Protein AF-A0A200PYL3-F1 (afdb_monomer)

Foldseek 3Di:
DVVLVVVLVQVVLVLQLPQFDADPVPGPDSVRRDDDRVDGVDDAPQPAWAWAQEPPRDIDGSGGPPDHHDDDDDDPPDDDPDDPVCVVVVVPPDPPDPPPPPPDD

Nearest PDB structures (foldseek):
  6ztj-assembly1_B7  TM=3.175E-01  e=3.198E+00  Escherichia coli
  7d6z-assembly1_6  TM=3.109E-01  e=4.869E+00  Escherichia coli

Solvent-accessible surface area (backbone atoms only — not comparable to full-atom values): 7045 Å² total; per-residue (Å²): 119,66,67,61,52,57,50,50,50,51,51,52,51,49,63,72,37,58,38,35,43,70,47,83,89,81,32,91,51,73,92,50,47,40,66,58,92,95,51,53,83,43,91,72,60,76,85,55,52,36,74,42,72,40,84,94,79,44,73,44,68,78,34,32,62,86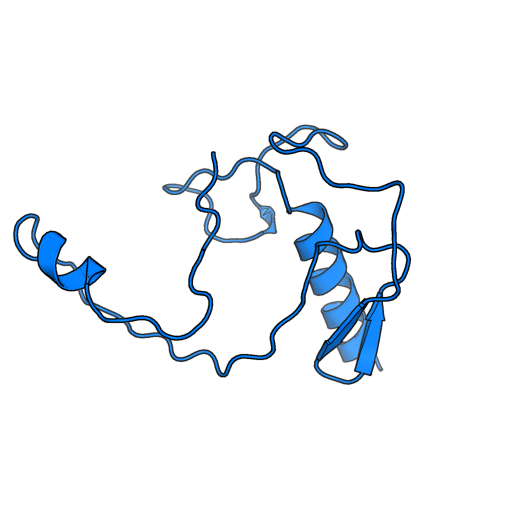,67,80,77,80,93,71,83,86,72,84,80,78,76,73,93,65,52,86,80,46,47,68,59,68,73,62,67,83,72,88,64,87,80,66,72,82,80,84,128

Radius of gyration: 16.34 Å; Cα contacts (8 Å, |Δi|>4): 84; chains: 1; bounding box: 38×36×46 Å

Organism: Macleaya cordata (NCBI:txid56857)

Structure (mmCIF, N/CA/C/O backbone):
data_AF-A0A200PYL3-F1
#
_entry.id   AF-A0A200PYL3-F1
#
loop_
_atom_site.group_PDB
_atom_site.id
_atom_site.type_symbol
_atom_site.label_atom_id
_atom_site.label_alt_id
_atom_site.label_comp_id
_atom_site.label_asym_id
_atom_site.label_entity_id
_atom_site.label_seq_id
_atom_site.pdbx_PDB_ins_code
_atom_site.Cartn_x
_atom_site.Cartn_y
_atom_site.Cartn_z
_atom_site.occupancy
_atom_site.B_iso_or_equiv
_atom_site.auth_seq_id
_atom_site.auth_comp_id
_atom_site.auth_asym_id
_atom_site.auth_atom_id
_atom_site.pdbx_PDB_model_num
ATOM 1 N N . MET A 1 1 ? 4.833 -3.176 22.775 1.00 53.41 1 MET A N 1
ATOM 2 C CA . MET A 1 1 ? 3.801 -2.153 22.469 1.00 53.41 1 MET A CA 1
ATOM 3 C C . MET A 1 1 ? 4.268 -1.236 21.338 1.00 53.41 1 MET A C 1
ATOM 5 O O . MET A 1 1 ? 3.451 -0.880 20.505 1.00 53.41 1 MET A O 1
ATOM 9 N N . GLU A 1 2 ? 5.567 -0.930 21.258 1.00 59.66 2 GLU A N 1
ATOM 10 C CA . GLU A 1 2 ? 6.189 -0.138 20.183 1.00 59.66 2 GLU A CA 1
ATOM 11 C C . GLU A 1 2 ? 6.209 -0.844 18.810 1.00 59.66 2 GLU A C 1
ATOM 13 O O . GLU A 1 2 ? 5.956 -0.206 17.790 1.00 59.66 2 GLU A O 1
ATOM 18 N N . ASP A 1 3 ? 6.366 -2.172 18.778 1.00 64.69 3 ASP A N 1
ATOM 19 C CA . ASP A 1 3 ? 6.383 -2.953 17.526 1.00 64.69 3 ASP A CA 1
ATOM 20 C C . ASP A 1 3 ? 5.064 -2.859 16.736 1.00 64.69 3 ASP A C 1
ATOM 22 O O . ASP A 1 3 ? 5.068 -2.725 15.512 1.00 64.69 3 ASP A O 1
ATOM 26 N N . ASN A 1 4 ? 3.924 -2.819 17.439 1.00 74.25 4 ASN A N 1
ATOM 27 C CA . ASN A 1 4 ? 2.608 -2.649 16.814 1.00 74.25 4 ASN A CA 1
ATOM 28 C C . ASN A 1 4 ? 2.444 -1.267 16.167 1.00 74.25 4 ASN A C 1
ATOM 30 O O . ASN A 1 4 ? 1.733 -1.147 15.172 1.00 74.25 4 ASN A O 1
ATOM 34 N N . ALA A 1 5 ? 3.105 -0.229 16.691 1.00 83.19 5 ALA A N 1
ATOM 35 C CA . ALA A 1 5 ? 3.039 1.113 16.115 1.00 83.19 5 ALA A CA 1
ATOM 36 C C . ALA A 1 5 ? 3.825 1.194 14.797 1.00 83.19 5 ALA A C 1
ATOM 38 O O . ALA A 1 5 ? 3.337 1.750 13.811 1.00 83.19 5 ALA A O 1
ATOM 39 N N . ALA A 1 6 ? 5.017 0.591 14.752 1.00 84.19 6 ALA A N 1
ATOM 40 C CA . ALA A 1 6 ? 5.818 0.513 13.532 1.00 84.19 6 ALA A CA 1
ATOM 41 C C . ALA A 1 6 ? 5.124 -0.326 12.443 1.00 84.19 6 ALA A C 1
ATOM 43 O O . ALA A 1 6 ? 5.083 0.079 11.274 1.00 84.19 6 ALA A O 1
ATOM 44 N N . ALA A 1 7 ? 4.528 -1.459 12.827 1.00 82.50 7 ALA A N 1
ATOM 45 C CA . ALA A 1 7 ? 3.734 -2.293 11.928 1.00 82.50 7 ALA A CA 1
ATOM 46 C C . ALA A 1 7 ? 2.528 -1.522 11.372 1.00 82.50 7 ALA A C 1
ATOM 48 O O . ALA A 1 7 ? 2.352 -1.447 10.157 1.00 82.50 7 ALA A O 1
ATOM 49 N N . PHE A 1 8 ? 1.758 -0.861 12.240 1.00 85.50 8 PHE A N 1
ATOM 50 C CA . PHE A 1 8 ? 0.611 -0.045 11.844 1.00 85.50 8 PHE A CA 1
ATOM 51 C C . PHE A 1 8 ? 0.990 1.055 10.843 1.00 85.50 8 PHE A C 1
ATOM 53 O O . PHE A 1 8 ? 0.361 1.181 9.792 1.00 85.50 8 PHE A O 1
ATOM 60 N N . HIS A 1 9 ? 2.070 1.801 11.098 1.00 86.31 9 HIS A N 1
ATOM 61 C CA . HIS A 1 9 ? 2.559 2.812 10.156 1.00 86.31 9 HIS A CA 1
ATOM 62 C C . HIS A 1 9 ? 2.993 2.218 8.816 1.00 86.31 9 HIS A C 1
ATOM 64 O O . HIS A 1 9 ? 2.729 2.802 7.765 1.00 86.31 9 HIS A O 1
ATOM 70 N N . THR A 1 10 ? 3.636 1.052 8.830 1.00 85.44 10 THR A N 1
ATOM 71 C CA . THR A 1 10 ? 4.040 0.362 7.598 1.00 85.44 10 THR A CA 1
ATOM 72 C C . THR A 1 10 ? 2.821 -0.051 6.773 1.00 85.44 10 THR A C 1
ATOM 74 O O . THR A 1 10 ? 2.806 0.135 5.554 1.00 85.44 10 THR A O 1
ATOM 77 N N . ILE A 1 11 ? 1.770 -0.546 7.427 1.00 86.06 11 ILE A N 1
ATOM 78 C CA . ILE A 1 11 ? 0.506 -0.914 6.781 1.00 86.06 11 ILE A CA 1
ATOM 79 C C . ILE A 1 11 ? -0.169 0.322 6.176 1.00 86.06 11 ILE A C 1
ATOM 81 O O . ILE A 1 11 ? -0.533 0.303 5.000 1.00 86.06 11 ILE A O 1
ATOM 85 N N . LEU A 1 12 ? -0.273 1.421 6.929 1.00 86.62 12 LEU A N 1
ATOM 86 C CA . LEU A 1 12 ? -0.840 2.675 6.421 1.00 86.62 12 LEU A CA 1
ATOM 87 C C . LEU A 1 12 ? -0.082 3.191 5.196 1.00 86.62 12 LEU A C 1
ATOM 89 O O . LEU A 1 12 ? -0.698 3.533 4.187 1.00 86.62 12 LEU A O 1
ATOM 93 N N . ASN A 1 13 ? 1.250 3.186 5.247 1.00 85.88 13 ASN A N 1
ATOM 94 C CA . ASN A 1 13 ? 2.082 3.592 4.116 1.00 85.88 13 ASN A CA 1
ATOM 95 C C . ASN A 1 13 ? 1.859 2.686 2.896 1.00 85.88 13 ASN A C 1
ATOM 97 O O . ASN A 1 13 ? 1.850 3.174 1.768 1.00 85.88 13 ASN A O 1
ATOM 101 N N . SER A 1 14 ? 1.636 1.387 3.117 1.00 86.38 14 SER A N 1
ATOM 102 C CA . SER A 1 14 ? 1.326 0.427 2.052 1.00 86.38 14 SER A CA 1
ATOM 103 C C . SER A 1 14 ? -0.003 0.760 1.371 1.00 86.38 14 SER A C 1
ATOM 105 O O . SER A 1 14 ? -0.058 0.861 0.148 1.00 86.38 14 SER A O 1
ATOM 107 N N . ILE A 1 15 ? -1.059 1.020 2.147 1.00 86.94 15 ILE A N 1
ATOM 108 C CA . ILE A 1 15 ? -2.390 1.388 1.628 1.00 86.94 15 ILE A CA 1
ATOM 109 C C . ILE A 1 15 ? -2.336 2.731 0.880 1.00 86.94 15 ILE A C 1
ATOM 111 O O . ILE A 1 15 ? -2.899 2.889 -0.207 1.00 86.94 15 ILE A O 1
ATOM 115 N N . GLN A 1 16 ? -1.602 3.706 1.418 1.00 85.38 16 GLN A N 1
ATOM 116 C CA . GLN A 1 16 ? -1.403 5.009 0.777 1.00 85.38 16 GLN A CA 1
ATOM 117 C C . GLN A 1 16 ? -0.536 4.946 -0.488 1.00 85.38 16 GLN A C 1
ATOM 119 O O . GLN A 1 16 ? -0.542 5.897 -1.274 1.00 85.38 16 GLN A O 1
ATOM 124 N N . ALA A 1 17 ? 0.238 3.880 -0.681 1.00 86.31 17 ALA A N 1
ATOM 125 C CA . ALA A 1 17 ? 1.032 3.658 -1.884 1.00 86.31 17 ALA A CA 1
ATOM 126 C C . ALA A 1 17 ? 0.231 3.002 -3.020 1.00 86.31 17 ALA A C 1
ATOM 128 O O . ALA A 1 17 ? 0.633 3.102 -4.178 1.00 86.31 17 ALA A O 1
ATOM 129 N N . LEU A 1 18 ? -0.910 2.368 -2.724 1.00 86.69 18 LEU A N 1
ATOM 130 C CA . LEU A 1 18 ? -1.751 1.745 -3.748 1.00 86.69 18 LEU A CA 1
ATOM 131 C C . LEU A 1 18 ? -2.190 2.767 -4.804 1.00 86.69 18 LEU A C 1
ATOM 13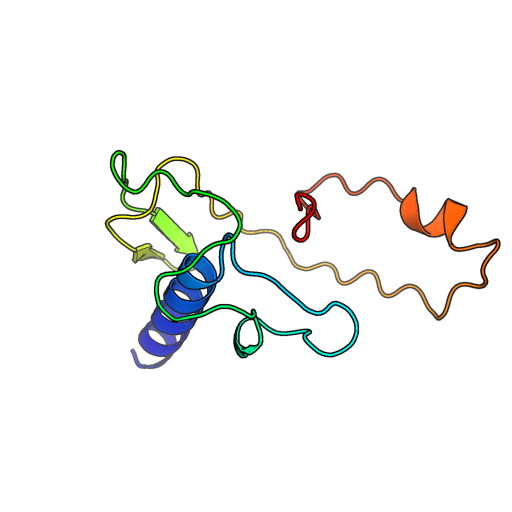3 O O . LEU A 1 18 ? -2.544 3.904 -4.490 1.00 86.69 18 LEU A O 1
ATOM 137 N N . GLY A 1 19 ? -2.132 2.367 -6.071 1.00 84.44 19 GLY A N 1
ATOM 138 C CA . GLY A 1 19 ? -2.474 3.232 -7.198 1.00 84.44 19 GLY A CA 1
ATOM 139 C C . GLY A 1 19 ? -1.485 4.371 -7.468 1.00 84.44 19 GLY A C 1
ATOM 140 O O . GLY A 1 19 ? -1.738 5.155 -8.376 1.00 84.44 19 GLY A O 1
ATOM 141 N N . LYS A 1 20 ? -0.369 4.501 -6.736 1.00 86.19 20 LYS A N 1
ATOM 142 C CA . LYS A 1 20 ? 0.715 5.441 -7.077 1.00 86.19 20 LYS A CA 1
ATOM 143 C C . LYS A 1 20 ? 1.661 4.848 -8.122 1.00 86.19 20 LYS A C 1
ATOM 145 O O . LYS A 1 20 ? 1.737 3.635 -8.287 1.00 86.19 20 LYS A O 1
ATOM 150 N N . GLY A 1 21 ? 2.399 5.716 -8.813 1.00 83.31 21 GLY A N 1
ATOM 151 C CA . GLY A 1 21 ? 3.427 5.290 -9.764 1.00 83.31 21 GLY A CA 1
ATOM 152 C C . GLY A 1 21 ? 4.654 4.714 -9.061 1.00 83.31 21 GLY A C 1
ATOM 153 O O . GLY A 1 21 ? 4.902 4.995 -7.889 1.00 83.31 21 GLY A O 1
ATOM 154 N N . PHE A 1 22 ? 5.454 3.932 -9.776 1.00 81.25 22 PHE A N 1
ATOM 155 C CA . PHE A 1 22 ? 6.672 3.324 -9.247 1.00 81.25 22 PHE A CA 1
ATOM 156 C C . PHE A 1 22 ? 7.717 3.198 -10.355 1.00 81.25 22 PHE A C 1
ATOM 158 O O . PHE A 1 22 ? 7.399 2.730 -11.447 1.00 81.25 22 PHE A O 1
ATOM 165 N N . ASP A 1 23 ? 8.950 3.631 -10.092 1.00 79.62 23 ASP A N 1
ATOM 166 C CA . ASP A 1 23 ? 10.065 3.443 -11.021 1.00 79.62 23 ASP A CA 1
ATOM 167 C C . ASP A 1 23 ? 10.726 2.086 -10.766 1.00 79.62 23 ASP A C 1
ATOM 169 O O . ASP A 1 23 ? 11.483 1.934 -9.817 1.00 79.62 23 ASP A O 1
ATOM 173 N N . VAL A 1 24 ? 10.486 1.101 -11.631 1.00 76.12 24 VAL A N 1
ATOM 174 C CA . VAL A 1 24 ? 11.038 -0.261 -11.485 1.00 76.12 24 VAL A CA 1
ATOM 175 C C . VAL A 1 24 ? 12.571 -0.288 -11.385 1.00 76.12 24 VAL A C 1
ATOM 177 O O . VAL A 1 24 ? 13.134 -1.216 -10.806 1.00 76.12 24 VAL A O 1
ATOM 180 N N . ASN A 1 25 ? 13.261 0.710 -11.937 1.00 75.81 25 ASN A N 1
ATOM 181 C CA . ASN A 1 25 ? 14.719 0.738 -11.970 1.00 75.81 25 ASN A CA 1
ATOM 182 C C . ASN A 1 25 ? 15.332 1.357 -10.701 1.00 75.81 25 ASN A C 1
ATOM 184 O O . ASN A 1 25 ? 16.432 0.978 -10.300 1.00 75.81 25 ASN A O 1
ATOM 188 N N . PHE A 1 26 ? 14.638 2.307 -10.067 1.00 72.44 26 PHE A N 1
ATOM 189 C CA . PHE A 1 26 ? 15.181 3.091 -8.946 1.00 72.44 26 PHE A CA 1
ATOM 190 C C . PHE A 1 26 ? 14.397 2.965 -7.642 1.00 72.44 26 PHE A C 1
ATOM 192 O O . PHE A 1 26 ? 14.955 3.151 -6.556 1.00 72.44 26 PHE A O 1
ATOM 199 N N . ASP A 1 27 ? 13.128 2.606 -7.728 1.00 75.56 27 ASP A N 1
ATOM 200 C CA . ASP A 1 27 ? 12.243 2.431 -6.600 1.00 75.56 27 ASP A CA 1
ATOM 201 C C . ASP A 1 27 ? 12.117 0.924 -6.369 1.00 75.56 27 ASP A C 1
ATOM 203 O O . ASP A 1 27 ? 11.816 0.156 -7.266 1.00 75.56 27 ASP A O 1
ATOM 207 N N . THR A 1 28 ? 12.428 0.456 -5.164 1.00 68.38 28 THR A N 1
ATOM 208 C CA . THR A 1 28 ? 12.243 -0.958 -4.762 1.00 68.38 28 THR A CA 1
ATOM 209 C C . THR A 1 28 ? 11.443 -1.075 -3.469 1.00 68.38 28 THR A C 1
ATOM 211 O O . THR A 1 28 ? 11.213 -2.165 -2.952 1.00 68.38 28 THR A O 1
ATOM 214 N N . ARG A 1 29 ? 11.038 0.068 -2.904 1.00 71.50 29 ARG A N 1
ATOM 215 C CA . ARG A 1 29 ? 10.403 0.190 -1.590 1.00 71.50 29 ARG A CA 1
ATOM 216 C C . ARG A 1 29 ? 9.222 1.142 -1.682 1.00 71.50 29 ARG A C 1
ATOM 218 O O . ARG A 1 29 ? 9.289 2.127 -2.412 1.00 71.50 29 ARG A O 1
ATOM 225 N N . LEU A 1 30 ? 8.208 0.904 -0.850 1.00 69.62 30 LEU A N 1
ATOM 226 C CA . LEU A 1 30 ? 6.997 1.731 -0.745 1.00 69.62 30 LEU A CA 1
ATOM 227 C C . LEU A 1 30 ? 7.292 3.225 -0.547 1.00 69.62 30 LEU A C 1
ATOM 229 O O . LEU A 1 30 ? 6.578 4.073 -1.069 1.00 69.62 30 LEU A O 1
ATOM 233 N N . LEU A 1 31 ? 8.380 3.547 0.162 1.00 67.50 31 LEU A N 1
ATOM 234 C CA . LEU A 1 31 ? 8.829 4.922 0.411 1.00 67.50 31 LEU A CA 1
ATOM 235 C C . LEU A 1 31 ? 9.089 5.721 -0.879 1.00 67.50 31 LEU A C 1
ATOM 237 O O . LEU A 1 31 ? 9.106 6.948 -0.844 1.00 67.50 31 LEU A O 1
ATOM 241 N N . TYR A 1 32 ? 9.316 5.038 -2.000 1.00 70.38 32 TYR A N 1
ATOM 242 C CA . TYR A 1 32 ? 9.687 5.667 -3.258 1.00 70.38 32 TYR A CA 1
ATOM 243 C C . TYR A 1 32 ? 8.571 5.702 -4.300 1.00 70.38 32 TYR A C 1
ATOM 245 O O . TYR A 1 32 ? 8.783 6.280 -5.365 1.00 70.38 32 TYR A O 1
ATOM 253 N N . CYS A 1 33 ? 7.386 5.163 -3.986 1.00 75.25 33 CYS A N 1
ATOM 254 C CA . CYS A 1 33 ? 6.213 5.289 -4.846 1.00 75.25 33 CYS A CA 1
ATOM 255 C C . CYS A 1 33 ? 5.976 6.767 -5.204 1.00 75.25 33 CYS A C 1
ATOM 257 O O . CYS A 1 33 ? 5.805 7.628 -4.336 1.00 75.25 33 CYS A O 1
ATOM 259 N N . LYS A 1 34 ? 6.005 7.054 -6.504 1.00 76.38 34 LYS A N 1
ATOM 260 C CA . LYS A 1 34 ? 5.932 8.380 -7.108 1.00 76.38 34 LYS A CA 1
ATOM 261 C C . LYS A 1 34 ? 4.496 8.892 -7.133 1.00 76.38 34 LYS A C 1
ATOM 263 O O . LYS A 1 34 ? 3.547 8.152 -7.379 1.00 76.38 34 LYS A O 1
ATOM 268 N N . GLY A 1 35 ? 4.349 10.196 -6.950 1.00 73.12 35 GLY A N 1
ATOM 269 C CA . GLY A 1 35 ? 3.069 10.886 -7.048 1.00 73.12 35 GLY A CA 1
ATOM 270 C C . GLY A 1 35 ? 3.052 12.133 -6.176 1.00 73.12 35 GLY A C 1
ATOM 271 O O . GLY A 1 35 ? 3.779 12.225 -5.187 1.00 73.12 35 GLY A O 1
ATOM 272 N N . VAL A 1 36 ? 2.215 13.100 -6.539 1.00 76.00 36 VAL A N 1
ATOM 273 C CA . VAL A 1 36 ? 1.885 14.231 -5.661 1.00 76.00 36 VAL A CA 1
ATOM 274 C C . VAL A 1 36 ? 1.023 13.705 -4.509 1.00 76.00 36 VAL A C 1
ATOM 276 O O . VAL A 1 36 ? 0.247 12.763 -4.692 1.00 76.00 36 VAL A O 1
ATOM 279 N N . ALA A 1 37 ? 1.148 14.287 -3.315 1.00 72.88 37 ALA A N 1
ATOM 280 C CA . ALA A 1 37 ? 0.278 13.944 -2.193 1.00 72.88 37 ALA A CA 1
ATOM 281 C C . ALA A 1 37 ? -1.202 14.074 -2.604 1.00 72.88 37 ALA A C 1
ATOM 283 O O . ALA A 1 37 ? -1.608 15.099 -3.142 1.00 72.88 37 ALA A O 1
ATOM 284 N N . GLY A 1 38 ? -1.985 13.013 -2.391 1.00 74.38 38 GLY A N 1
ATOM 285 C CA . GLY A 1 38 ? -3.393 12.950 -2.802 1.00 74.38 38 GLY A CA 1
ATOM 286 C C . GLY A 1 38 ? -3.636 12.569 -4.267 1.00 74.38 38 GLY A C 1
ATOM 287 O O . GLY A 1 38 ? -4.787 12.415 -4.653 1.00 74.38 38 GLY A O 1
ATOM 288 N N . SER A 1 39 ? -2.590 12.373 -5.077 1.00 80.69 39 SER A N 1
ATOM 289 C CA . SER A 1 39 ? -2.733 11.847 -6.441 1.00 80.69 39 SER A CA 1
ATOM 290 C C . SER A 1 39 ? -2.489 10.339 -6.489 1.00 80.69 39 SER A C 1
ATOM 292 O O . SER A 1 39 ? -1.558 9.824 -5.860 1.00 80.69 39 SER A O 1
ATOM 294 N N . ARG A 1 40 ? -3.324 9.644 -7.262 1.00 85.56 40 ARG A N 1
ATOM 295 C CA . ARG A 1 40 ? -3.152 8.245 -7.653 1.00 85.56 40 ARG A CA 1
ATOM 296 C C . ARG A 1 40 ? -3.336 8.156 -9.172 1.00 85.56 40 ARG A C 1
ATOM 298 O O . ARG A 1 40 ? -4.122 8.906 -9.743 1.00 85.56 40 ARG A O 1
ATOM 305 N N . ILE A 1 41 ? -2.574 7.281 -9.816 1.00 87.56 41 ILE A N 1
ATOM 306 C CA . ILE A 1 41 ? -2.722 6.911 -11.231 1.00 87.56 41 ILE A CA 1
ATOM 307 C C . ILE A 1 41 ? -3.963 6.029 -11.411 1.00 87.56 41 ILE A C 1
ATOM 309 O O . ILE A 1 41 ? -4.637 6.117 -12.432 1.00 87.56 41 ILE A O 1
ATOM 313 N N . VAL A 1 42 ? -4.270 5.208 -10.402 1.00 87.19 42 VAL A N 1
ATOM 314 C CA . VAL A 1 42 ? -5.444 4.331 -10.371 1.00 87.19 42 VAL A CA 1
ATOM 315 C C . VAL A 1 42 ? -6.401 4.795 -9.278 1.00 87.19 42 VAL A C 1
ATOM 317 O O . VAL A 1 42 ? -5.979 5.081 -8.155 1.00 87.19 42 VAL A O 1
ATOM 320 N N . GLU A 1 43 ? -7.684 4.867 -9.617 1.00 87.00 43 GLU A N 1
ATOM 321 C CA . GLU A 1 43 ? -8.754 5.201 -8.682 1.00 87.00 43 GLU A CA 1
ATOM 322 C C . GLU A 1 43 ? -8.968 4.071 -7.668 1.00 87.00 43 GLU A C 1
ATOM 324 O O . GLU A 1 43 ? -8.897 2.887 -7.998 1.00 87.00 43 GLU A O 1
ATOM 329 N N . VAL A 1 44 ? -9.211 4.452 -6.417 1.00 87.94 44 VAL A N 1
ATOM 330 C CA . VAL A 1 44 ? -9.536 3.543 -5.317 1.00 87.94 44 VAL A CA 1
ATOM 331 C C . VAL A 1 44 ? -10.918 3.939 -4.815 1.00 87.94 44 VAL A C 1
ATOM 333 O O . VAL A 1 44 ? -11.179 5.128 -4.649 1.00 87.94 44 VAL A O 1
ATOM 336 N N . ASP A 1 45 ? -11.796 2.962 -4.584 1.00 89.94 45 ASP A N 1
ATOM 337 C CA . ASP A 1 45 ? -13.129 3.208 -4.027 1.00 89.94 45 ASP A CA 1
ATOM 338 C C . ASP A 1 45 ? -13.010 3.603 -2.548 1.00 89.94 45 ASP A C 1
ATOM 340 O O . ASP A 1 45 ? -12.922 2.744 -1.668 1.00 89.94 45 ASP A O 1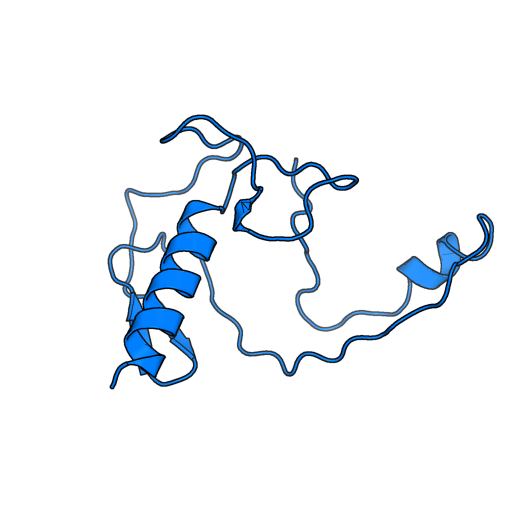
ATOM 344 N N . GLU A 1 46 ? -12.949 4.908 -2.293 1.00 88.94 46 GLU A N 1
ATOM 345 C CA . GLU A 1 46 ? -12.914 5.498 -0.949 1.00 88.94 46 GLU A CA 1
ATOM 346 C C . GLU A 1 46 ? -14.339 5.712 -0.378 1.00 88.94 46 GLU A C 1
ATOM 348 O O . GLU A 1 46 ? -14.479 6.098 0.780 1.00 88.94 46 GLU A O 1
ATOM 353 N N . GLU A 1 47 ? -15.406 5.479 -1.161 1.00 94.06 47 GLU A N 1
ATOM 354 C CA . GLU A 1 47 ? -16.801 5.608 -0.703 1.00 94.06 47 GLU A CA 1
ATOM 355 C C . GLU A 1 47 ? -17.240 4.360 0.071 1.00 94.06 47 GLU A C 1
ATOM 357 O O . GLU A 1 47 ? -17.859 4.463 1.134 1.00 94.06 47 GLU A O 1
ATOM 362 N N . HIS A 1 48 ? -16.893 3.173 -0.431 1.00 94.44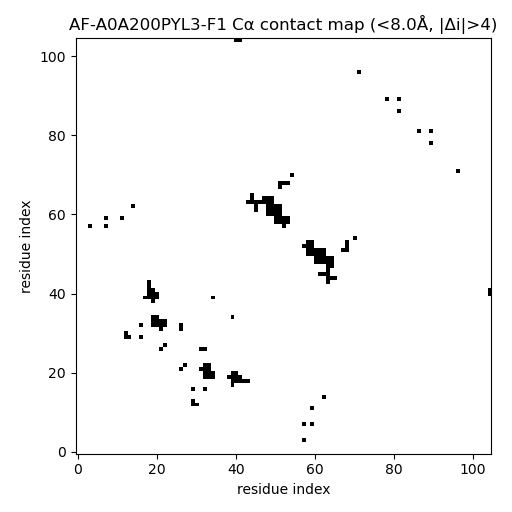 48 HIS A N 1
ATOM 363 C CA . HIS A 1 48 ? -17.252 1.911 0.208 1.00 94.44 48 HIS A CA 1
ATOM 364 C C . HIS A 1 48 ? -16.059 1.303 0.948 1.00 94.44 48 HIS A C 1
ATOM 366 O O . HIS A 1 48 ? -15.241 0.566 0.385 1.00 94.44 48 HIS A O 1
ATOM 372 N N . THR A 1 49 ? -16.000 1.558 2.251 1.00 95.81 49 THR A N 1
ATOM 373 C CA . THR A 1 49 ? -14.898 1.124 3.112 1.00 95.81 49 THR A CA 1
ATOM 374 C C . THR A 1 49 ? -15.279 -0.024 4.054 1.00 95.81 49 THR A C 1
ATOM 376 O O . THR A 1 49 ? -16.446 -0.399 4.204 1.00 95.81 49 THR A O 1
ATOM 379 N N . LYS A 1 50 ? -14.262 -0.641 4.660 1.00 94.31 50 LYS A N 1
ATOM 380 C CA . LYS A 1 50 ? -14.367 -1.674 5.696 1.00 94.31 50 LYS A CA 1
ATOM 381 C C . LYS A 1 50 ? -13.177 -1.589 6.653 1.00 94.31 50 LYS A C 1
ATOM 383 O O . LYS A 1 50 ? -12.117 -1.072 6.294 1.00 94.31 50 LYS A O 1
ATOM 388 N N . ASP A 1 51 ? -13.317 -2.227 7.809 1.00 93.88 51 ASP A N 1
ATOM 389 C CA . ASP A 1 51 ? -12.186 -2.488 8.695 1.00 93.88 51 ASP A CA 1
ATOM 390 C C . ASP A 1 51 ? -11.356 -3.648 8.134 1.00 93.88 51 ASP A C 1
ATOM 392 O O . ASP A 1 51 ? -11.842 -4.767 7.926 1.00 93.88 51 ASP A O 1
ATOM 396 N N . LEU A 1 52 ? -10.086 -3.373 7.854 1.00 89.75 52 LEU A N 1
ATOM 397 C CA . LEU A 1 52 ? -9.124 -4.348 7.376 1.00 89.75 52 LEU A CA 1
ATOM 398 C C . LEU A 1 52 ? -8.346 -4.918 8.563 1.00 89.75 52 LEU A C 1
ATOM 400 O O . LEU A 1 52 ? -7.512 -4.241 9.166 1.00 89.75 52 LEU A O 1
ATOM 404 N N . LEU A 1 53 ? -8.593 -6.191 8.863 1.00 88.38 53 LEU A N 1
ATOM 405 C CA . LEU A 1 53 ? -7.763 -6.965 9.778 1.00 88.38 53 LEU A CA 1
ATOM 406 C C . LEU A 1 53 ? -6.485 -7.404 9.049 1.00 88.38 53 LEU A C 1
ATOM 408 O O . LEU A 1 53 ? -6.547 -8.073 8.015 1.00 88.38 53 LEU A O 1
ATOM 412 N N . VAL A 1 54 ? -5.339 -7.021 9.594 1.00 82.00 54 VAL A N 1
ATOM 413 C CA . VAL A 1 54 ? -4.002 -7.354 9.097 1.00 82.00 54 VAL A CA 1
ATOM 414 C C . VAL A 1 54 ? -3.325 -8.310 10.086 1.00 82.00 54 VAL A C 1
ATOM 416 O O . VAL A 1 54 ? -3.810 -8.519 11.202 1.00 82.00 54 VAL A O 1
ATOM 419 N N . CYS A 1 55 ? -2.228 -8.939 9.660 1.00 71.56 55 CYS A N 1
ATOM 420 C CA . CYS A 1 55 ? -1.410 -9.840 10.468 1.00 71.56 55 CYS A CA 1
ATOM 421 C C . CYS A 1 55 ? -1.170 -9.293 11.888 1.00 71.56 55 CYS A C 1
ATOM 423 O O . CYS A 1 55 ? -1.045 -8.085 12.092 1.00 71.56 55 CYS A O 1
ATOM 425 N N . ASP A 1 56 ? -1.104 -10.201 12.860 1.00 74.56 56 ASP A N 1
ATOM 426 C CA . ASP A 1 56 ? -0.866 -9.905 14.281 1.00 74.56 56 ASP A CA 1
ATOM 427 C C . ASP A 1 56 ? -1.968 -9.079 14.972 1.00 74.56 56 ASP A C 1
ATOM 429 O O . ASP A 1 56 ? -1.751 -8.462 16.016 1.00 74.56 56 ASP A O 1
ATOM 433 N N . GLY A 1 57 ? -3.189 -9.108 14.425 1.00 80.00 57 GLY A N 1
ATOM 434 C CA . GLY A 1 57 ? -4.373 -8.513 15.054 1.00 80.00 57 GLY A CA 1
ATOM 435 C C . GLY A 1 57 ? -4.439 -6.990 14.938 1.00 80.00 57 GLY A C 1
ATOM 436 O O . GLY A 1 57 ? -5.230 -6.356 15.637 1.00 80.00 57 GLY A O 1
ATOM 437 N N . VAL A 1 58 ? -3.624 -6.397 14.063 1.00 86.06 58 VAL A N 1
ATOM 438 C CA . VAL A 1 58 ? -3.684 -4.969 13.748 1.00 86.06 58 VAL A CA 1
ATOM 439 C C . VAL A 1 58 ? -4.915 -4.702 12.886 1.00 86.06 58 VAL A C 1
ATOM 441 O O . VAL A 1 58 ? -5.113 -5.344 11.857 1.00 86.06 58 VAL A O 1
ATOM 444 N N . VAL A 1 59 ? -5.738 -3.738 13.292 1.00 90.19 59 VAL A N 1
ATOM 445 C CA . VAL A 1 59 ? -6.928 -3.318 12.543 1.00 90.19 59 VAL A CA 1
ATOM 446 C C . VAL A 1 59 ? -6.687 -1.934 11.962 1.00 90.19 59 VAL A C 1
ATOM 448 O O . VAL A 1 59 ? -6.276 -1.020 12.679 1.00 90.19 59 VAL A O 1
ATOM 451 N N . VAL A 1 60 ? -6.942 -1.789 10.665 1.00 90.19 60 VAL A N 1
ATOM 452 C CA . VAL A 1 60 ? -6.950 -0.499 9.974 1.00 90.19 60 VAL A CA 1
ATOM 453 C C . VAL A 1 60 ? -8.366 -0.222 9.498 1.00 90.19 60 VAL A C 1
ATOM 455 O O . VAL A 1 60 ? -8.926 -1.010 8.743 1.00 90.19 60 VAL A O 1
ATOM 458 N N . ASN A 1 61 ? -8.936 0.890 9.945 1.00 92.62 61 ASN A N 1
ATOM 459 C CA . ASN A 1 61 ? -10.297 1.282 9.589 1.00 92.62 61 ASN A CA 1
ATOM 460 C C . ASN A 1 61 ? -10.319 2.039 8.257 1.00 92.62 61 ASN A C 1
ATOM 462 O O . ASN A 1 61 ? -9.277 2.492 7.777 1.00 92.62 61 ASN A O 1
ATOM 466 N N . ASP A 1 62 ? -11.520 2.194 7.700 1.00 93.12 62 ASP A N 1
ATOM 467 C CA . ASP A 1 62 ? -11.790 3.026 6.522 1.00 93.12 62 ASP A CA 1
ATOM 468 C C . ASP A 1 62 ? -10.953 2.656 5.288 1.00 93.12 62 ASP A C 1
ATOM 470 O 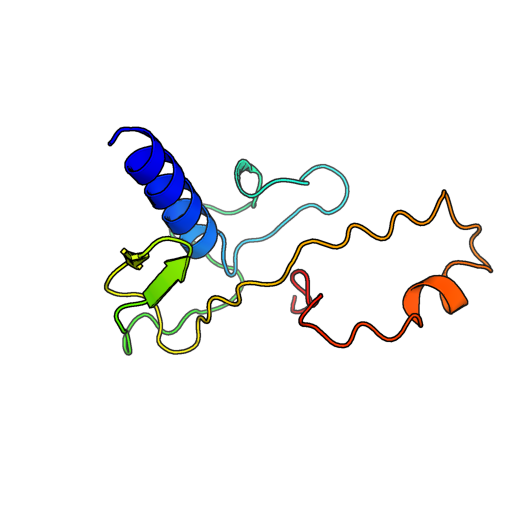O . ASP A 1 62 ? -10.571 3.501 4.483 1.00 93.12 62 ASP A O 1
A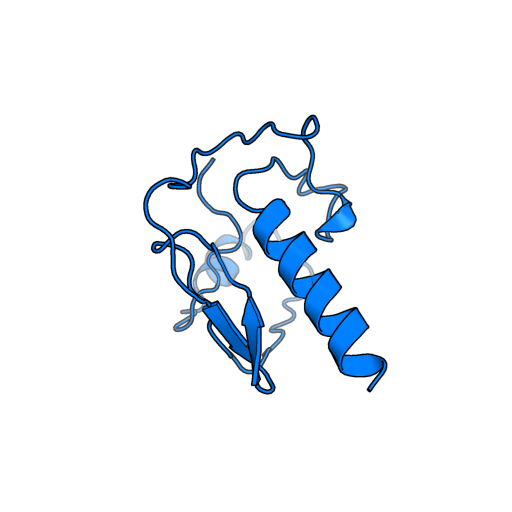TOM 47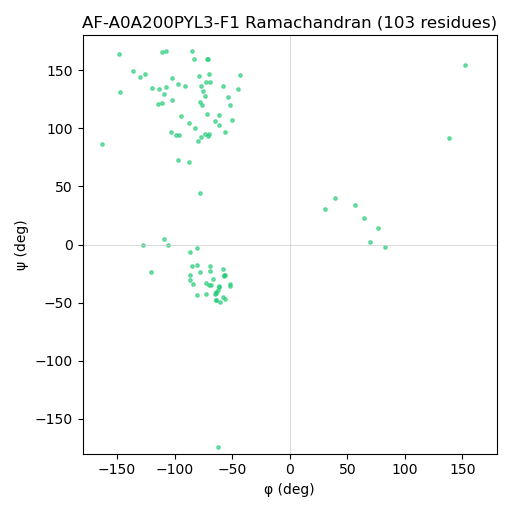4 N N . VAL A 1 63 ? -10.662 1.366 5.119 1.00 91.38 63 VAL A N 1
ATOM 475 C CA . VAL A 1 63 ? -9.946 0.872 3.943 1.00 91.38 63 VAL A CA 1
ATOM 476 C C . VAL A 1 63 ? -10.956 0.490 2.873 1.00 91.38 63 VAL A C 1
ATOM 478 O O . VAL A 1 63 ? -11.938 -0.189 3.172 1.00 91.38 63 VAL A O 1
ATOM 481 N N . SER A 1 64 ? -10.702 0.867 1.618 1.00 92.12 64 SER A N 1
ATOM 482 C CA . SER A 1 64 ? -11.523 0.445 0.479 1.00 92.12 64 SER A CA 1
ATOM 483 C C . SER A 1 64 ? -11.845 -1.052 0.526 1.00 92.12 64 SER A C 1
ATOM 485 O O . SER A 1 64 ? -10.971 -1.900 0.755 1.00 92.12 64 SER A O 1
ATOM 487 N N . ARG A 1 65 ? -13.112 -1.398 0.290 1.00 91.19 65 ARG A N 1
ATOM 488 C CA . ARG A 1 65 ? -13.612 -2.779 0.356 1.00 91.19 65 ARG A CA 1
ATOM 489 C C . ARG A 1 65 ? -12.871 -3.746 -0.569 1.00 91.19 65 ARG A C 1
ATOM 491 O O . ARG A 1 65 ? -12.814 -4.945 -0.261 1.00 91.19 65 ARG A O 1
ATOM 498 N N . ASP A 1 66 ? -12.306 -3.231 -1.655 1.00 88.56 66 ASP A N 1
ATOM 499 C CA . ASP A 1 66 ? -11.617 -4.001 -2.690 1.00 88.56 66 ASP A CA 1
ATOM 500 C C . ASP A 1 66 ? -10.182 -4.360 -2.302 1.00 88.56 66 ASP A C 1
ATOM 502 O O . ASP A 1 66 ? -9.613 -5.324 -2.819 1.00 88.56 66 ASP A O 1
ATOM 506 N N . ILE A 1 67 ? -9.619 -3.664 -1.314 1.00 88.69 67 ILE A N 1
ATOM 507 C CA . ILE A 1 67 ? -8.302 -3.972 -0.772 1.00 88.69 67 ILE A CA 1
ATOM 508 C C . ILE A 1 67 ? -8.411 -5.214 0.118 1.00 88.69 67 ILE A C 1
ATOM 510 O O . ILE A 1 67 ? -9.294 -5.351 0.976 1.00 88.69 67 ILE A O 1
ATOM 514 N N . ARG A 1 68 ? -7.495 -6.158 -0.089 1.00 87.44 68 ARG A N 1
ATOM 515 C CA . ARG A 1 68 ? -7.370 -7.381 0.708 1.00 87.44 68 ARG A CA 1
ATOM 516 C C . ARG A 1 68 ? -5.948 -7.486 1.235 1.00 87.44 68 ARG A C 1
ATOM 518 O O . ARG A 1 68 ? -5.007 -7.076 0.565 1.00 87.44 68 ARG A O 1
ATOM 525 N N . CYS A 1 69 ? -5.808 -8.056 2.424 1.00 84.81 69 CYS A N 1
ATOM 526 C CA . CYS A 1 69 ? -4.521 -8.434 2.986 1.00 84.81 69 CYS A CA 1
ATOM 527 C C . CYS A 1 69 ? -4.459 -9.962 3.026 1.00 84.81 69 CYS A C 1
ATOM 529 O O . CYS A 1 69 ? -5.338 -10.596 3.611 1.00 84.81 69 CYS A O 1
ATOM 531 N N . SER A 1 70 ? -3.464 -10.550 2.366 1.00 82.31 70 SER A N 1
ATOM 532 C CA . SER A 1 70 ? -3.146 -11.973 2.464 1.00 82.31 70 SER A CA 1
ATOM 533 C C . SER A 1 70 ? -1.857 -12.142 3.259 1.00 82.31 70 SER A C 1
ATOM 535 O O . SER A 1 70 ? -0.879 -11.424 3.054 1.00 82.31 70 SER A O 1
ATOM 537 N N . GLN A 1 71 ? -1.857 -13.100 4.183 1.00 72.81 71 GLN A N 1
ATOM 538 C CA . GLN A 1 71 ? -0.657 -13.501 4.901 1.00 72.81 71 GLN A CA 1
ATOM 539 C C . GLN A 1 71 ? -0.072 -14.718 4.193 1.00 72.81 71 GLN A C 1
ATOM 541 O O . GLN A 1 71 ? -0.491 -15.848 4.432 1.00 72.81 71 GLN A O 1
ATOM 546 N N . GLU A 1 72 ? 0.868 -14.479 3.288 1.00 70.38 72 GLU A N 1
ATOM 547 C CA . GLU A 1 72 ? 1.614 -15.549 2.632 1.00 70.38 72 GLU A CA 1
ATOM 548 C C . GLU A 1 72 ? 3.001 -15.676 3.264 1.00 70.38 72 GLU A C 1
ATOM 550 O O . GLU A 1 72 ? 3.614 -14.696 3.697 1.00 70.38 72 GLU A O 1
ATOM 555 N N . THR A 1 73 ? 3.489 -16.913 3.373 1.00 62.22 73 THR A N 1
ATOM 556 C CA . THR A 1 73 ? 4.859 -17.145 3.837 1.00 62.22 73 THR A CA 1
ATOM 557 C C . THR A 1 73 ? 5.776 -16.701 2.708 1.00 62.22 73 THR A C 1
ATOM 559 O O . THR A 1 73 ? 5.757 -17.310 1.645 1.00 62.22 73 THR A O 1
ATOM 562 N N . ILE A 1 74 ? 6.531 -15.617 2.911 1.00 61.16 74 ILE A N 1
ATOM 563 C CA . ILE A 1 74 ? 7.420 -15.074 1.879 1.00 61.16 74 ILE A CA 1
ATOM 564 C C . ILE A 1 74 ? 8.465 -16.137 1.536 1.00 61.16 74 ILE A C 1
ATOM 566 O O . ILE A 1 74 ? 9.439 -16.326 2.266 1.00 61.16 74 ILE A O 1
ATOM 570 N N . GLN A 1 75 ? 8.278 -16.812 0.408 1.00 55.19 75 GLN A N 1
ATOM 571 C CA . GLN A 1 75 ? 9.293 -17.656 -0.193 1.00 55.19 75 GLN A CA 1
ATOM 572 C C . GLN A 1 75 ? 9.957 -16.830 -1.291 1.00 55.19 75 GLN A C 1
ATOM 574 O O . GLN A 1 75 ? 9.461 -16.718 -2.406 1.00 55.19 75 GLN A O 1
ATOM 579 N N . ARG A 1 76 ? 11.070 -16.171 -0.947 1.00 59.09 76 ARG A N 1
ATOM 580 C CA . ARG A 1 76 ? 11.892 -15.483 -1.946 1.00 59.09 76 ARG A CA 1
ATOM 581 C C . ARG A 1 76 ? 12.583 -16.532 -2.811 1.00 59.09 76 ARG A C 1
ATOM 583 O O . ARG A 1 76 ? 13.656 -17.020 -2.467 1.00 59.09 76 ARG A O 1
ATOM 590 N N . GLU A 1 77 ? 11.970 -16.845 -3.941 1.00 56.69 77 GLU A N 1
ATOM 591 C CA . GLU A 1 77 ? 12.617 -17.567 -5.030 1.00 56.69 77 GLU A CA 1
ATOM 592 C C . GLU A 1 77 ? 13.592 -16.591 -5.709 1.00 56.69 77 GLU A C 1
ATOM 594 O O . GLU A 1 77 ? 13.209 -15.756 -6.527 1.00 56.69 77 GLU A O 1
ATOM 599 N N . SER A 1 78 ? 14.866 -16.615 -5.311 1.00 60.22 78 SER A N 1
ATOM 600 C CA . SER A 1 78 ? 15.898 -15.837 -5.998 1.00 60.22 78 SER A CA 1
ATOM 601 C C . SER A 1 78 ? 16.369 -16.604 -7.230 1.00 60.22 78 SER A C 1
ATOM 603 O O . SER A 1 78 ? 17.204 -17.505 -7.119 1.00 60.22 78 SER A O 1
ATOM 605 N N . SER A 1 79 ? 15.874 -16.244 -8.411 1.00 61.09 79 SER A N 1
ATOM 606 C CA . SER A 1 79 ? 16.558 -16.599 -9.652 1.00 61.09 79 SER A CA 1
ATOM 607 C C . SER A 1 79 ? 17.816 -15.735 -9.785 1.00 61.09 79 SER A C 1
ATOM 609 O O . SER A 1 79 ? 17.801 -14.547 -9.456 1.00 61.09 79 SER A O 1
ATOM 611 N N . GLY A 1 80 ? 18.926 -16.319 -10.243 1.00 63.34 80 GLY A N 1
ATOM 612 C CA . GLY A 1 80 ? 20.121 -15.550 -10.604 1.00 63.34 80 GLY A CA 1
ATOM 613 C C . GLY A 1 80 ? 19.852 -14.576 -11.760 1.00 63.34 80 GLY A C 1
ATOM 614 O O . GLY A 1 80 ? 18.725 -14.432 -12.230 1.00 63.34 80 GLY A O 1
ATOM 615 N N . VAL A 1 81 ? 20.896 -13.906 -12.254 1.00 63.66 81 VAL A N 1
ATOM 616 C CA . VAL A 1 81 ? 20.772 -13.082 -13.467 1.00 63.66 81 VAL A CA 1
ATOM 617 C C . VAL A 1 81 ? 20.445 -14.001 -14.644 1.00 63.66 81 VAL A C 1
ATOM 619 O O . VAL A 1 81 ? 21.305 -14.747 -15.105 1.00 63.66 81 VAL A O 1
ATOM 622 N N . CYS A 1 82 ? 19.198 -13.962 -15.110 1.00 60.06 82 CYS A N 1
ATOM 623 C CA . CYS A 1 82 ? 18.771 -14.719 -16.279 1.00 60.06 82 CYS A CA 1
ATOM 624 C C . CYS A 1 82 ? 19.258 -14.038 -17.557 1.00 60.06 82 CYS A C 1
ATOM 626 O O . CYS A 1 82 ? 19.131 -12.823 -17.729 1.00 60.06 82 CYS A O 1
ATOM 628 N N . ASN A 1 83 ? 19.766 -14.836 -18.492 1.00 59.12 83 ASN A N 1
ATOM 629 C CA . ASN A 1 83 ? 20.042 -14.347 -19.838 1.00 59.12 83 ASN A CA 1
ATOM 630 C C . ASN A 1 83 ? 18.732 -14.083 -20.597 1.00 59.12 83 ASN A C 1
ATOM 632 O O . ASN A 1 83 ? 17.686 -14.648 -20.281 1.00 59.12 83 ASN A O 1
ATOM 636 N N . PHE A 1 84 ? 18.789 -13.260 -21.649 1.00 59.38 84 PHE A N 1
ATOM 637 C CA . PHE A 1 84 ? 17.609 -12.825 -22.415 1.00 59.38 84 PHE A CA 1
ATOM 638 C C . PHE A 1 84 ? 16.708 -13.985 -22.892 1.00 59.38 84 PHE A C 1
ATOM 640 O O . PHE A 1 84 ? 15.487 -13.875 -22.884 1.00 59.38 84 PHE A O 1
ATOM 647 N N . TYR A 1 85 ? 17.305 -15.125 -23.249 1.00 61.00 85 TYR A N 1
ATOM 648 C CA . TYR A 1 85 ? 16.583 -16.329 -23.684 1.00 61.00 85 TYR A CA 1
ATOM 649 C C . TYR A 1 85 ? 15.976 -17.139 -22.528 1.00 61.00 85 TYR A C 1
ATOM 651 O O . TYR A 1 85 ? 15.007 -17.868 -22.717 1.00 61.00 85 TYR A O 1
ATOM 659 N N . GLU A 1 86 ? 16.528 -17.000 -21.327 1.00 56.34 86 GLU A N 1
ATOM 660 C CA . GLU A 1 86 ? 16.115 -17.709 -20.115 1.00 56.34 86 GLU A CA 1
ATOM 661 C C . GLU A 1 86 ? 14.979 -16.970 -19.388 1.00 56.34 86 GLU A C 1
ATOM 663 O O . GLU A 1 86 ? 14.132 -17.598 -18.750 1.00 56.34 86 GLU A O 1
ATOM 668 N N . GLY A 1 87 ? 14.888 -15.646 -19.575 1.00 51.28 87 GLY A N 1
ATOM 669 C CA . GLY A 1 87 ? 13.810 -14.806 -19.041 1.00 51.28 87 GLY A CA 1
ATOM 670 C C . GLY A 1 87 ? 12.402 -15.236 -19.476 1.00 51.28 87 GLY A C 1
ATOM 671 O O . GLY A 1 87 ? 11.452 -15.059 -18.718 1.00 51.28 87 GLY A O 1
ATOM 672 N N . ILE A 1 88 ? 12.262 -15.884 -20.641 1.00 50.16 88 ILE A N 1
ATOM 673 C CA . ILE A 1 88 ? 10.975 -16.408 -21.137 1.00 50.16 88 ILE A CA 1
ATOM 674 C C . ILE A 1 88 ? 10.503 -17.619 -20.304 1.00 50.16 88 ILE A C 1
ATOM 676 O O . ILE A 1 88 ? 9.310 -17.774 -20.048 1.00 50.16 88 ILE A O 1
ATOM 680 N N . SER A 1 89 ? 11.431 -18.459 -19.832 1.00 44.50 89 SER A N 1
ATOM 681 C CA . SER A 1 89 ? 11.117 -19.607 -18.967 1.00 44.50 89 SER A CA 1
ATOM 682 C C . SER A 1 89 ? 11.009 -19.207 -17.496 1.00 44.50 89 SER A C 1
ATOM 684 O O . SER A 1 89 ? 10.195 -19.775 -16.770 1.00 44.50 89 SER A O 1
ATOM 686 N N . CYS A 1 90 ? 11.807 -18.231 -17.053 1.00 46.53 90 CYS A N 1
ATOM 687 C CA . CYS A 1 90 ? 11.838 -17.791 -15.657 1.00 46.53 90 CYS A CA 1
ATOM 688 C C . CYS A 1 90 ? 10.551 -17.060 -15.231 1.00 46.53 90 CYS A C 1
ATOM 690 O O . CYS A 1 90 ? 10.210 -17.065 -14.053 1.00 46.53 90 CYS A O 1
ATOM 692 N N . GLY A 1 91 ? 9.799 -16.493 -16.182 1.00 46.12 91 GLY A N 1
ATOM 693 C CA . GLY A 1 91 ? 8.463 -15.936 -15.935 1.00 46.12 91 GLY A CA 1
ATOM 694 C C . GLY A 1 91 ? 7.327 -16.970 -15.894 1.00 46.12 91 GLY A C 1
ATOM 695 O O . GLY A 1 91 ? 6.181 -16.593 -15.676 1.00 46.12 91 GLY A O 1
ATOM 696 N N . SER A 1 92 ? 7.613 -18.258 -16.136 1.00 43.09 92 SER A N 1
ATOM 697 C CA . SER A 1 92 ? 6.597 -19.322 -16.254 1.00 43.09 92 SER A CA 1
ATOM 698 C C . SER A 1 92 ? 6.577 -20.309 -15.081 1.00 43.09 92 SER A C 1
ATOM 700 O O . SER A 1 92 ? 5.808 -21.276 -15.103 1.00 43.09 92 SER A O 1
ATOM 702 N N . SER A 1 93 ? 7.384 -20.087 -14.040 1.00 37.12 93 SER A N 1
ATOM 703 C CA . SER A 1 93 ? 7.212 -20.791 -12.768 1.00 37.12 93 SER A CA 1
ATOM 704 C C . SER A 1 93 ? 5.833 -20.431 -12.222 1.00 37.12 93 SER A C 1
ATOM 706 O O . SER A 1 93 ? 5.571 -19.279 -11.895 1.00 37.12 93 SER A O 1
ATOM 708 N N . ARG A 1 94 ? 4.921 -21.409 -12.201 1.00 38.41 94 ARG A N 1
ATOM 709 C CA . ARG A 1 94 ? 3.543 -21.254 -11.720 1.00 38.41 94 ARG A CA 1
ATOM 710 C C . ARG A 1 94 ? 3.545 -20.741 -10.278 1.00 38.41 94 ARG A C 1
ATOM 712 O O . ARG A 1 94 ? 3.640 -21.533 -9.344 1.00 38.41 94 ARG A O 1
ATOM 719 N N . VAL A 1 95 ? 3.396 -19.432 -10.115 1.00 41.56 95 VAL A N 1
ATOM 720 C CA . VAL A 1 95 ? 3.125 -18.780 -8.834 1.00 41.56 95 VAL A CA 1
ATOM 721 C C . VAL A 1 95 ? 1.637 -18.927 -8.525 1.00 41.56 95 VAL A C 1
ATOM 723 O O . VAL A 1 95 ? 0.790 -18.133 -8.927 1.00 41.56 95 VAL A O 1
ATOM 726 N N . ASN A 1 96 ? 1.297 -20.028 -7.856 1.00 37.22 96 ASN A N 1
ATOM 727 C CA . ASN A 1 96 ? 0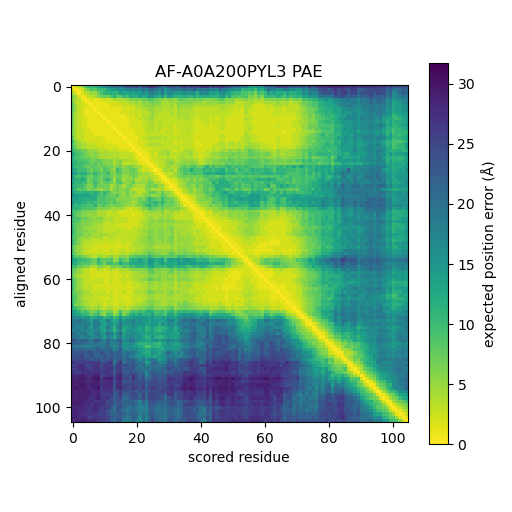.019 -20.157 -7.168 1.00 37.22 96 ASN A CA 1
ATOM 728 C C . ASN A 1 96 ? 0.124 -19.362 -5.863 1.00 37.22 96 ASN A C 1
ATOM 730 O O . ASN A 1 96 ? 0.595 -19.893 -4.863 1.00 37.22 96 ASN A O 1
ATOM 734 N N . GLY A 1 97 ? -0.288 -18.101 -5.903 1.00 35.16 97 GLY A N 1
ATOM 735 C CA . GLY A 1 97 ? -0.207 -17.192 -4.761 1.00 35.16 97 GLY A CA 1
ATOM 736 C C . GLY A 1 97 ? 0.246 -15.830 -5.243 1.00 35.16 97 GLY A C 1
ATOM 737 O O . GLY A 1 97 ? 1.425 -15.633 -5.475 1.00 35.16 97 GLY A O 1
ATOM 738 N N . LEU A 1 98 ? -0.734 -14.983 -5.563 1.00 34.75 98 LEU A N 1
ATOM 739 C CA . LEU A 1 98 ? -0.744 -13.515 -5.504 1.00 34.75 98 LEU A CA 1
ATOM 740 C C . LEU A 1 98 ? 0.558 -12.703 -5.726 1.00 34.75 98 LEU A C 1
ATOM 742 O O . LEU A 1 98 ? 0.617 -11.555 -5.294 1.00 34.75 98 LEU A O 1
ATOM 746 N N . ASP A 1 99 ? 1.518 -13.175 -6.520 1.00 36.16 99 ASP A N 1
ATOM 747 C CA . ASP A 1 99 ? 2.645 -12.382 -7.033 1.00 36.16 99 ASP A CA 1
ATOM 748 C C . ASP A 1 99 ? 2.212 -11.493 -8.213 1.00 36.16 99 ASP A C 1
ATOM 750 O O . ASP A 1 99 ? 2.898 -11.342 -9.224 1.00 36.16 99 ASP A O 1
ATO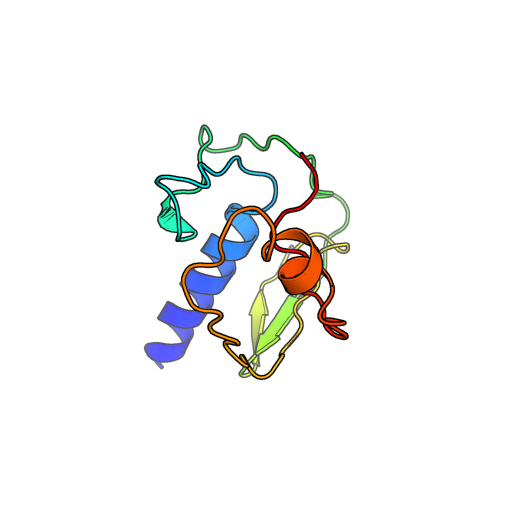M 754 N N . LEU A 1 100 ? 1.053 -10.844 -8.070 1.00 32.34 100 LEU A N 1
ATOM 755 C CA . LEU A 1 100 ? 0.738 -9.641 -8.825 1.00 32.34 100 LEU A CA 1
ATOM 756 C C . LEU A 1 100 ? 1.285 -8.448 -8.039 1.00 32.34 100 LEU A C 1
ATOM 758 O O . LEU A 1 100 ? 0.555 -7.636 -7.474 1.00 32.34 100 LEU A O 1
ATOM 762 N N . ILE A 1 101 ? 2.613 -8.348 -8.028 1.00 43.59 101 ILE A N 1
ATOM 763 C CA . ILE A 1 101 ? 3.295 -7.060 -7.948 1.00 43.59 101 ILE A CA 1
ATOM 764 C C . ILE A 1 101 ? 2.657 -6.185 -9.026 1.00 43.59 101 ILE A C 1
ATOM 766 O O . ILE A 1 101 ? 2.881 -6.438 -10.203 1.00 43.59 101 ILE A O 1
ATOM 770 N N . PHE A 1 102 ? 1.840 -5.207 -8.627 1.00 34.53 102 PHE A N 1
ATOM 771 C CA . PHE A 1 102 ? 1.599 -3.957 -9.358 1.00 34.53 102 PHE A CA 1
ATOM 772 C C . PHE A 1 102 ? 1.492 -4.055 -10.899 1.00 34.53 102 PHE A C 1
ATOM 774 O O . PHE A 1 102 ? 1.960 -3.172 -11.608 1.00 34.53 102 PHE A O 1
ATOM 781 N N . PHE A 1 103 ? 0.848 -5.089 -11.444 1.00 29.20 103 PHE A N 1
ATOM 782 C CA . PHE A 1 103 ? 0.541 -5.176 -12.872 1.00 29.20 103 PHE A CA 1
ATOM 783 C C . PHE A 1 103 ? -0.897 -4.706 -13.095 1.00 29.20 103 PHE A C 1
ATOM 785 O O . PHE A 1 103 ? -1.803 -5.504 -13.315 1.00 29.20 103 PHE A O 1
ATOM 792 N N . LEU A 1 104 ? -1.097 -3.392 -12.982 1.00 23.41 104 LEU A N 1
ATOM 793 C CA . LEU A 1 104 ? -1.939 -2.638 -13.911 1.00 23.41 104 LEU A CA 1
ATOM 794 C C . LEU A 1 104 ? -1.631 -1.134 -13.784 1.00 23.41 104 LEU A C 1
ATOM 796 O O . LEU A 1 104 ? -2.267 -0.401 -13.029 1.00 23.41 104 LEU A O 1
ATOM 800 N N . ALA A 1 105 ? -0.620 -0.705 -14.533 1.00 32.19 105 ALA A N 1
ATOM 801 C CA . ALA A 1 105 ? -0.659 0.486 -15.375 1.00 32.19 105 ALA A CA 1
ATOM 802 C C . ALA A 1 105 ? 0.151 0.164 -16.637 1.00 32.19 105 ALA A C 1
ATOM 804 O O . ALA A 1 105 ? 1.239 -0.436 -16.481 1.00 32.19 105 ALA A O 1
#

Mean predicted aligned error: 11.75 Å

Sequence (105 aa):
MEDNAAAFHTILNSIQALGKGFDVNFDTRLLYCKGVAGSRIVEVDEEHTKDLLVCDGVVVNDVSRDIRCSQETIQRESSGVCNFYEGISCGSSRVNGLDLIFFLA

pLDDT: mean 71.34, std 18.76, range [23.41, 95.81]

Secondary structure (DSSP, 8-state):
-HHHHHHHHHHHHHHHHTT-B--TTT--SGGG-B--TT--SS----SSEEEEE-GGG-EEEEEETT-----------------TTTHHHHTTS---S----S---

InterPro domains:
  IPR044663 MACPF domain-containing protein CAD1/NSL1-like [PTHR33199] (4-86)